Protein AF-A0A5K1E8I4-F1 (afdb_monomer)

Radius of gyration: 18.23 Å; Cα contacts (8 Å, |Δi|>4): 24; chains: 1; bounding box: 30×31×50 Å

Mean predicted aligned error: 6.37 Å

Structure (mmCIF, N/CA/C/O backbone):
data_AF-A0A5K1E8I4-F1
#
_entry.id   AF-A0A5K1E8I4-F1
#
loop_
_atom_site.group_PDB
_atom_site.id
_atom_site.type_symbol
_atom_site.label_atom_id
_atom_site.label_alt_id
_atom_site.label_comp_id
_atom_site.label_asym_id
_atom_site.label_entity_id
_atom_site.label_seq_id
_atom_site.pdbx_PDB_ins_code
_atom_site.Cartn_x
_atom_site.Cartn_y
_atom_site.Cartn_z
_atom_site.occupancy
_atom_site.B_iso_or_equiv
_atom_site.auth_seq_id
_atom_site.auth_comp_id
_atom_site.auth_asym_id
_atom_site.auth_atom_id
_atom_site.pdbx_PDB_model_num
ATOM 1 N N . ILE A 1 1 ? 2.021 -8.718 4.603 1.00 79.75 1 ILE A N 1
ATOM 2 C CA . ILE A 1 1 ? 2.502 -7.791 3.555 1.00 79.75 1 ILE A CA 1
ATOM 3 C C . ILE A 1 1 ? 3.038 -8.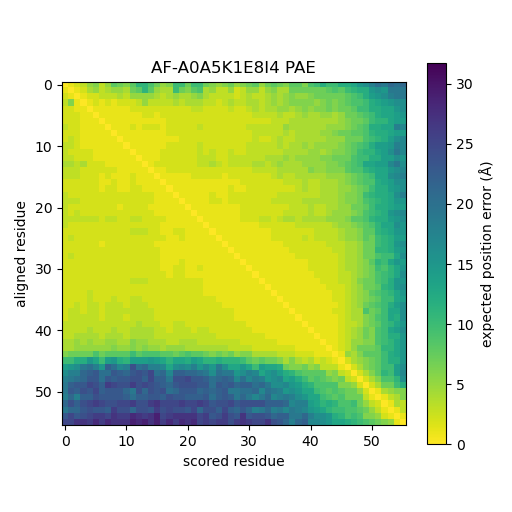668 2.436 1.00 79.75 1 ILE A C 1
ATOM 5 O O . ILE A 1 1 ? 3.817 -9.557 2.773 1.00 79.75 1 ILE A O 1
ATOM 9 N N . PRO A 1 2 ? 2.561 -8.521 1.189 1.00 83.12 2 PRO A N 1
ATOM 10 C CA . PRO A 1 2 ? 3.080 -9.294 0.061 1.00 83.12 2 PRO A CA 1
ATOM 11 C C . PRO A 1 2 ? 4.584 -9.034 -0.113 1.00 83.12 2 PRO A C 1
ATOM 13 O O . PRO A 1 2 ? 5.055 -7.925 0.131 1.00 83.12 2 PRO A O 1
ATOM 16 N N . LEU A 1 3 ? 5.339 -10.071 -0.474 1.00 90.44 3 LEU A N 1
ATOM 17 C CA . LEU A 1 3 ? 6.788 -10.007 -0.678 1.00 90.44 3 LEU A CA 1
ATOM 18 C C . LEU A 1 3 ? 7.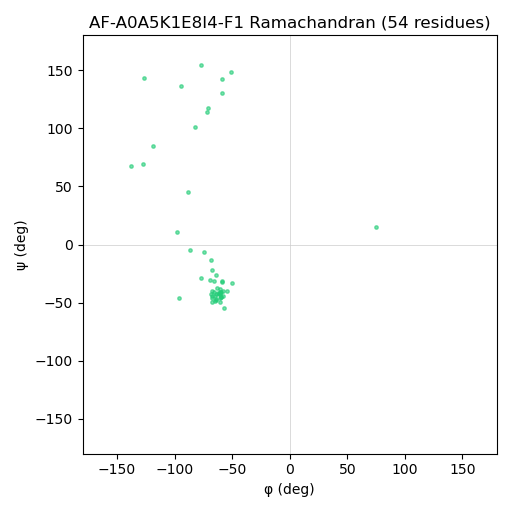090 -10.374 -2.127 1.00 90.44 3 LEU A C 1
ATOM 20 O O . LEU A 1 3 ? 7.366 -11.525 -2.450 1.00 90.44 3 LEU A O 1
ATOM 24 N N . GLU A 1 4 ? 7.000 -9.375 -2.994 1.00 93.38 4 GLU A N 1
ATOM 25 C CA . GLU A 1 4 ? 7.148 -9.529 -4.438 1.00 93.38 4 GLU A CA 1
ATOM 26 C C . GLU A 1 4 ? 8.212 -8.562 -4.957 1.00 93.38 4 GLU A C 1
ATOM 28 O O . GLU A 1 4 ? 8.320 -7.428 -4.483 1.00 93.38 4 GLU A O 1
ATOM 33 N N . LEU A 1 5 ? 8.998 -9.007 -5.941 1.00 95.12 5 LEU A N 1
ATOM 34 C CA . LEU A 1 5 ? 10.087 -8.220 -6.537 1.00 95.12 5 LEU A CA 1
ATOM 35 C C . LEU A 1 5 ? 9.606 -6.860 -7.054 1.00 95.12 5 LEU A C 1
ATOM 37 O O . LEU A 1 5 ? 10.273 -5.850 -6.836 1.00 95.12 5 LEU A O 1
ATOM 41 N N . GLU A 1 6 ? 8.420 -6.826 -7.663 1.00 94.44 6 GLU A N 1
ATOM 42 C CA . GLU A 1 6 ? 7.820 -5.606 -8.205 1.00 94.44 6 GLU A CA 1
ATOM 43 C C . GLU A 1 6 ? 7.615 -4.525 -7.145 1.00 94.44 6 GLU A C 1
ATOM 45 O O . GLU A 1 6 ? 7.766 -3.346 -7.446 1.00 94.44 6 GLU A O 1
ATOM 50 N N . ILE A 1 7 ? 7.350 -4.892 -5.888 1.00 95.38 7 ILE A N 1
ATOM 51 C CA . ILE A 1 7 ? 7.189 -3.926 -4.792 1.00 95.38 7 ILE A CA 1
ATOM 52 C C . ILE A 1 7 ? 8.500 -3.175 -4.557 1.00 95.38 7 ILE A C 1
ATOM 54 O O . ILE A 1 7 ? 8.501 -1.951 -4.443 1.00 95.38 7 ILE A O 1
ATOM 58 N N . ARG A 1 8 ? 9.624 -3.902 -4.500 1.00 95.44 8 ARG A N 1
ATOM 59 C CA . ARG A 1 8 ? 10.953 -3.310 -4.321 1.00 95.44 8 ARG A CA 1
ATOM 60 C C . ARG A 1 8 ? 11.344 -2.495 -5.549 1.00 95.44 8 ARG A C 1
ATOM 62 O O . ARG A 1 8 ? 11.684 -1.330 -5.395 1.00 95.44 8 ARG A O 1
ATOM 69 N N . ARG A 1 9 ? 11.210 -3.071 -6.748 1.00 96.81 9 ARG A N 1
ATOM 70 C CA . ARG A 1 9 ? 11.586 -2.412 -8.006 1.00 96.81 9 ARG A CA 1
ATOM 71 C C . ARG A 1 9 ? 10.854 -1.082 -8.191 1.00 96.81 9 ARG A C 1
ATOM 73 O O . ARG A 1 9 ? 11.491 -0.044 -8.309 1.00 96.81 9 ARG A O 1
ATOM 80 N N . THR A 1 10 ? 9.524 -1.105 -8.124 1.00 96.31 10 THR A N 1
ATOM 81 C CA . THR A 1 10 ? 8.689 0.092 -8.309 1.00 96.31 10 THR A CA 1
ATOM 82 C C . THR A 1 10 ? 8.896 1.132 -7.203 1.00 96.31 10 THR A C 1
ATOM 84 O O . THR A 1 10 ? 8.823 2.333 -7.456 1.00 96.31 10 THR A O 1
ATOM 87 N N . SER A 1 11 ? 9.206 0.698 -5.976 1.00 95.19 11 SER A N 1
ATOM 88 C CA . SER A 1 11 ? 9.595 1.601 -4.888 1.00 95.19 11 SER A CA 1
ATOM 89 C C . SER A 1 11 ? 10.948 2.268 -5.144 1.00 95.19 11 SER A C 1
ATOM 91 O O . SER A 1 11 ? 11.073 3.467 -4.907 1.00 95.19 11 SER A O 1
ATOM 93 N N . ASP A 1 12 ? 11.950 1.515 -5.596 1.00 97.12 12 ASP A N 1
ATOM 94 C CA . ASP A 1 12 ? 13.296 2.031 -5.866 1.00 97.12 12 ASP A CA 1
ATOM 95 C C . ASP A 1 12 ? 13.296 2.976 -7.087 1.00 97.12 12 ASP A C 1
ATOM 97 O O . ASP A 1 12 ? 14.043 3.949 -7.122 1.00 97.12 12 ASP A O 1
ATOM 101 N N . GLU A 1 13 ? 12.395 2.746 -8.047 1.00 97.81 13 GLU A N 1
ATOM 102 C CA . GLU A 1 13 ? 12.119 3.628 -9.192 1.00 97.81 13 GLU A CA 1
ATOM 103 C C . GLU A 1 13 ? 11.326 4.897 -8.813 1.00 97.81 13 GLU A C 1
ATOM 105 O O . GLU A 1 13 ? 11.111 5.770 -9.654 1.00 97.81 13 GLU A O 1
ATOM 110 N N . GLY A 1 14 ? 10.862 5.020 -7.563 1.00 97.31 14 GLY A N 1
ATOM 111 C CA . GLY A 1 14 ? 10.067 6.162 -7.102 1.00 97.31 14 GLY A CA 1
ATOM 112 C C . GLY A 1 14 ? 8.610 6.162 -7.584 1.00 97.31 14 GLY A C 1
ATOM 113 O O . GLY A 1 14 ? 7.933 7.183 -7.473 1.00 97.31 14 GLY A O 1
ATOM 114 N N . SER A 1 15 ? 8.103 5.032 -8.083 1.00 97.12 15 SER A N 1
ATOM 115 C CA . SER A 1 15 ? 6.724 4.865 -8.563 1.00 97.12 15 SER A CA 1
ATOM 116 C C . SER A 1 15 ? 6.048 3.658 -7.898 1.00 97.12 15 SER A C 1
ATOM 118 O O . SER A 1 15 ? 5.808 2.648 -8.559 1.00 97.12 15 SER A O 1
ATOM 120 N N . PRO A 1 16 ? 5.743 3.720 -6.585 1.00 95.88 16 PRO A N 1
ATOM 121 C CA . PRO A 1 16 ? 5.311 2.564 -5.795 1.00 95.88 16 PRO A CA 1
ATOM 122 C C . PRO A 1 16 ? 4.161 1.779 -6.434 1.00 95.88 16 PRO A C 1
ATOM 124 O O . PRO A 1 16 ? 3.282 2.374 -7.055 1.00 95.88 16 PRO A O 1
ATOM 127 N N . ILE A 1 17 ? 4.110 0.462 -6.207 1.00 96.25 17 ILE A N 1
ATOM 128 C CA . ILE A 1 17 ? 3.136 -0.455 -6.836 1.00 96.25 17 ILE A CA 1
ATOM 129 C C . ILE A 1 17 ? 1.665 -0.002 -6.736 1.00 96.25 17 ILE A C 1
ATOM 131 O O . ILE A 1 17 ? 0.888 -0.198 -7.666 1.00 9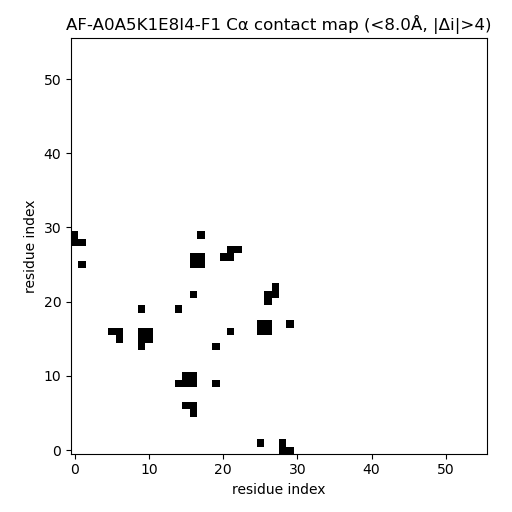6.25 17 ILE A O 1
ATOM 135 N N . VAL A 1 18 ? 1.290 0.671 -5.643 1.00 96.25 18 VAL A N 1
ATOM 136 C CA . VAL A 1 18 ? -0.063 1.220 -5.426 1.00 96.25 18 VAL A CA 1
ATOM 137 C C . VAL A 1 18 ? -0.425 2.365 -6.378 1.00 96.25 18 VAL A C 1
ATOM 139 O O . VA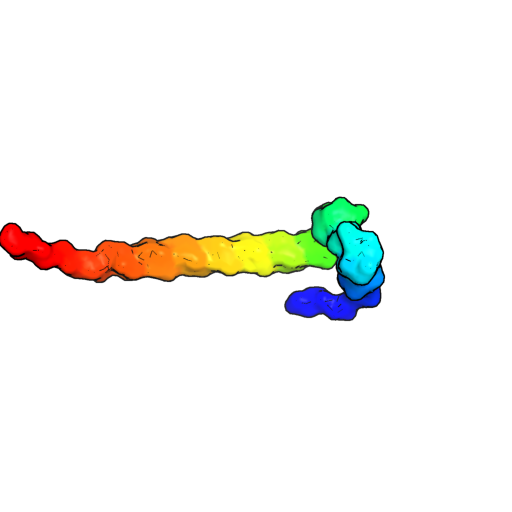L A 1 18 ? -1.604 2.621 -6.599 1.00 96.25 18 VAL A O 1
ATOM 142 N N . ILE A 1 19 ? 0.576 3.033 -6.953 1.00 96.88 19 ILE A N 1
ATOM 143 C CA . ILE A 1 19 ?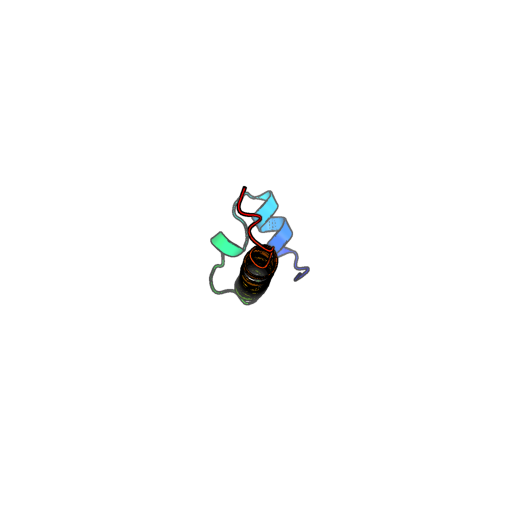 0.433 4.084 -7.965 1.00 96.88 19 ILE A CA 1
ATOM 144 C C . ILE A 1 19 ? 0.599 3.502 -9.371 1.00 96.88 19 ILE A C 1
ATOM 146 O O . ILE A 1 19 ? -0.201 3.800 -10.254 1.00 96.88 19 ILE A O 1
ATOM 150 N N . SER A 1 20 ? 1.619 2.668 -9.585 1.00 96.81 20 SER A N 1
ATOM 151 C CA . SER A 1 20 ? 1.957 2.129 -10.909 1.00 96.81 20 SER A CA 1
ATOM 152 C C . SER A 1 20 ? 1.043 0.988 -11.371 1.00 96.81 20 SER A C 1
ATOM 154 O O . SER A 1 20 ? 0.811 0.842 -12.569 1.00 96.81 20 SER A O 1
ATOM 156 N N . ALA A 1 21 ? 0.476 0.209 -10.447 1.00 96.88 21 ALA A N 1
ATOM 157 C CA . ALA A 1 21 ? -0.455 -0.884 -10.729 1.00 96.88 21 ALA A CA 1
ATOM 158 C C . ALA A 1 21 ? -1.635 -0.880 -9.732 1.00 96.88 21 ALA A C 1
ATOM 160 O O . ALA A 1 21 ? -1.768 -1.803 -8.916 1.00 96.88 21 ALA A O 1
ATOM 161 N N . PRO A 1 22 ? -2.522 0.133 -9.776 1.00 96.81 22 PRO A N 1
ATOM 162 C CA . PRO A 1 22 ? -3.551 0.346 -8.751 1.00 96.81 22 PRO A CA 1
ATOM 163 C C . PRO A 1 22 ? -4.582 -0.789 -8.661 1.00 96.81 22 PRO A C 1
ATOM 165 O O . PRO A 1 22 ? -5.132 -1.029 -7.591 1.00 96.81 22 PRO A O 1
ATOM 168 N N . ASN A 1 23 ? -4.798 -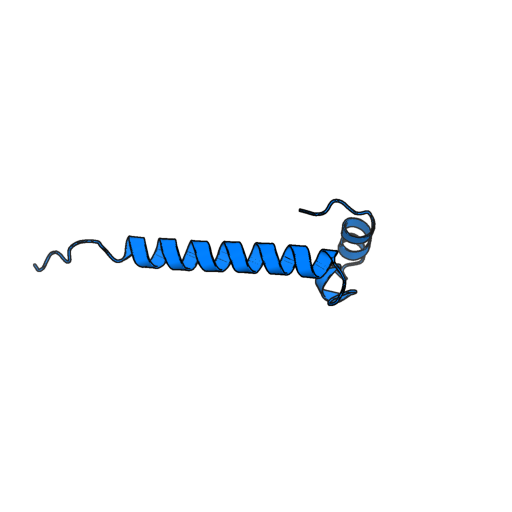1.523 -9.757 1.00 97.12 23 ASN A N 1
ATOM 169 C CA . ASN A 1 23 ? -5.761 -2.627 -9.842 1.00 97.12 23 ASN A CA 1
ATOM 170 C C . ASN A 1 23 ? -5.116 -4.016 -9.659 1.00 97.12 23 ASN A C 1
ATOM 172 O O . ASN A 1 23 ? -5.736 -5.028 -9.974 1.00 97.12 23 ASN A O 1
ATOM 176 N N . SER A 1 24 ? -3.851 -4.084 -9.228 1.00 96.00 24 SER A N 1
ATOM 177 C CA . SER A 1 24 ? -3.187 -5.362 -8.949 1.00 96.00 24 SER A CA 1
ATOM 178 C C . SER A 1 24 ? -3.637 -5.954 -7.610 1.00 96.00 24 SER A C 1
ATOM 180 O O . SER A 1 24 ? -3.981 -5.223 -6.680 1.00 96.00 24 SER A O 1
ATOM 182 N N . ALA A 1 25 ? -3.539 -7.280 -7.477 1.00 95.50 25 ALA A N 1
ATOM 183 C CA . ALA A 1 25 ? -3.812 -7.975 -6.216 1.00 95.50 25 ALA A CA 1
ATOM 184 C C . ALA A 1 25 ? -2.908 -7.485 -5.063 1.00 95.50 25 ALA A C 1
ATOM 186 O O . ALA A 1 25 ? -3.327 -7.437 -3.908 1.00 95.50 25 ALA A O 1
ATOM 187 N N . VAL A 1 26 ? -1.675 -7.066 -5.373 1.00 96.06 26 VAL A N 1
ATOM 188 C CA . VAL A 1 26 ? -0.741 -6.470 -4.405 1.00 96.06 26 VAL A CA 1
ATOM 189 C C . VAL A 1 26 ? -1.266 -5.138 -3.883 1.00 96.06 26 VAL A C 1
ATOM 191 O O . VAL A 1 26 ? -1.298 -4.919 -2.671 1.00 96.06 26 VAL A O 1
ATOM 194 N N . SER A 1 27 ? -1.691 -4.253 -4.785 1.00 96.56 27 SER A N 1
ATOM 195 C CA . SER A 1 27 ? -2.254 -2.952 -4.422 1.00 96.56 27 SER A CA 1
ATOM 196 C C . SER A 1 27 ? -3.526 -3.104 -3.595 1.00 96.56 27 SER A C 1
ATOM 198 O O . SER A 1 27 ? -3.679 -2.429 -2.576 1.00 96.56 27 SER A O 1
ATOM 200 N N . GLU A 1 28 ? -4.393 -4.048 -3.962 1.00 96.56 28 GLU A N 1
ATOM 201 C CA . GLU A 1 28 ? -5.576 -4.398 -3.175 1.00 96.56 28 GLU A CA 1
ATOM 202 C C . GLU A 1 28 ? -5.198 -4.884 -1.767 1.00 96.56 28 GLU A C 1
ATOM 204 O O . GLU A 1 28 ? -5.732 -4.382 -0.777 1.00 96.56 28 GLU A O 1
ATOM 209 N N . ALA A 1 29 ? -4.200 -5.764 -1.639 1.00 96.50 29 ALA A N 1
ATOM 210 C CA . ALA A 1 29 ? -3.735 -6.241 -0.339 1.00 96.50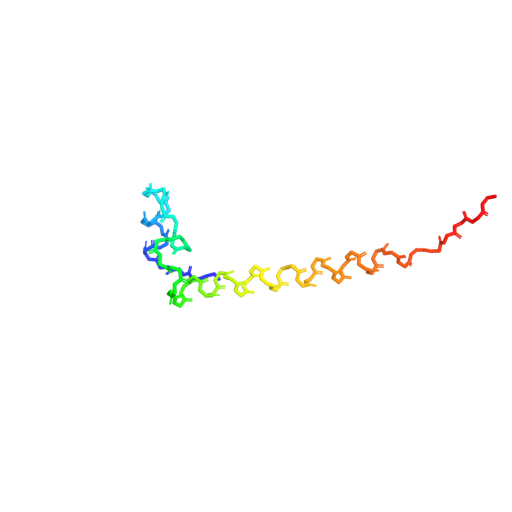 29 ALA A CA 1
ATOM 211 C C . ALA A 1 29 ? -3.209 -5.106 0.564 1.00 96.50 29 ALA A C 1
ATOM 213 O O . ALA A 1 29 ? -3.454 -5.113 1.775 1.00 96.50 29 ALA A O 1
ATOM 214 N N . TYR A 1 30 ? -2.507 -4.112 0.008 1.00 96.50 30 TYR A N 1
ATOM 215 C CA . TYR A 1 30 ? -2.093 -2.925 0.765 1.00 96.50 30 TYR A CA 1
ATOM 216 C C . TYR A 1 30 ? -3.284 -2.044 1.167 1.00 96.50 30 TYR A C 1
ATOM 218 O O . TYR A 1 30 ? -3.350 -1.609 2.322 1.00 96.50 30 TYR A O 1
ATOM 226 N N . ASN A 1 31 ? -4.245 -1.830 0.264 1.00 96.19 31 ASN A N 1
ATOM 227 C CA . ASN A 1 31 ? -5.473 -1.080 0.550 1.00 96.19 31 ASN A CA 1
ATOM 228 C C . ASN A 1 31 ? -6.288 -1.729 1.677 1.00 96.19 31 ASN A C 1
ATOM 230 O O . ASN A 1 31 ? -6.759 -1.046 2.591 1.00 96.19 31 ASN A O 1
ATOM 234 N N . ASP A 1 32 ? -6.384 -3.054 1.678 1.00 97.31 32 ASP A N 1
ATOM 235 C CA . ASP A 1 32 ? -7.040 -3.825 2.729 1.00 97.31 32 ASP A CA 1
ATOM 236 C C . ASP A 1 32 ? -6.380 -3.638 4.094 1.00 97.31 32 ASP A C 1
ATOM 238 O O . ASP A 1 32 ? -7.059 -3.479 5.117 1.00 97.31 32 ASP A O 1
ATOM 242 N N . ILE A 1 33 ? -5.047 -3.647 4.131 1.00 96.88 33 ILE A N 1
ATOM 243 C CA . ILE A 1 33 ? -4.281 -3.407 5.355 1.00 96.88 33 ILE A CA 1
ATOM 244 C C . ILE A 1 33 ? -4.531 -1.982 5.856 1.00 96.88 33 ILE A C 1
ATOM 246 O O . ILE A 1 33 ? -4.861 -1.808 7.032 1.00 96.88 33 ILE A O 1
ATOM 250 N N . ALA A 1 34 ? -4.458 -0.981 4.976 1.00 97.06 34 ALA A N 1
ATOM 251 C CA . ALA A 1 34 ? -4.739 0.410 5.321 1.00 97.06 34 ALA A CA 1
ATOM 252 C C . ALA A 1 34 ? -6.166 0.583 5.878 1.00 97.06 34 ALA A C 1
ATOM 254 O O . ALA A 1 34 ? -6.356 1.195 6.932 1.00 97.06 34 ALA A O 1
ATOM 255 N N . SER A 1 35 ? -7.164 -0.038 5.240 1.00 98.12 35 SER A N 1
ATOM 256 C CA . SER A 1 35 ? -8.564 -0.031 5.688 1.00 98.12 35 SER A CA 1
ATOM 257 C C . SER A 1 35 ? -8.727 -0.643 7.083 1.00 98.12 35 SER A C 1
ATOM 259 O O . SER A 1 35 ? -9.393 -0.073 7.953 1.00 98.12 35 SER A O 1
ATOM 261 N N . LYS A 1 36 ? -8.080 -1.786 7.348 1.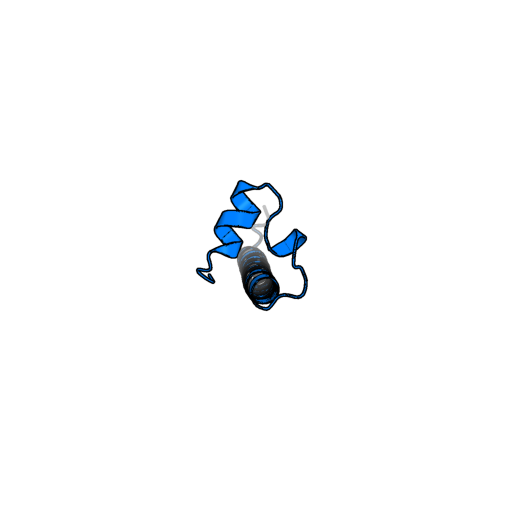00 98.06 36 LYS A N 1
ATOM 262 C CA . LYS A 1 36 ? -8.098 -2.445 8.666 1.00 98.06 36 LYS A CA 1
ATOM 263 C C . LYS A 1 36 ? -7.437 -1.585 9.745 1.00 98.06 36 LYS A C 1
ATOM 265 O O . LYS A 1 36 ? -7.987 -1.480 10.845 1.00 98.06 36 LYS A O 1
ATOM 270 N N . ILE A 1 37 ? -6.304 -0.950 9.435 1.00 97.88 37 ILE A N 1
ATOM 271 C CA . ILE A 1 37 ? -5.615 -0.025 10.346 1.00 97.88 37 ILE A CA 1
ATOM 272 C C . ILE A 1 37 ? -6.533 1.149 1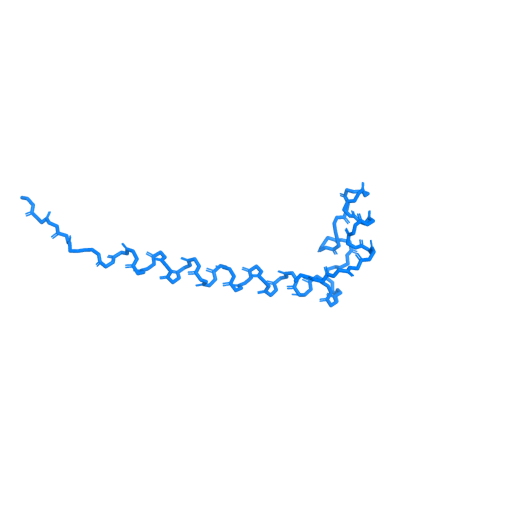0.686 1.00 97.88 37 ILE A C 1
ATOM 274 O O . ILE A 1 37 ? -6.759 1.412 11.867 1.00 97.88 37 ILE A O 1
ATOM 278 N N . MET A 1 38 ? -7.140 1.793 9.685 1.00 97.94 38 MET A N 1
ATOM 279 C CA . MET A 1 38 ? -8.039 2.923 9.923 1.00 97.94 38 MET A CA 1
ATOM 280 C C . MET A 1 38 ? -9.247 2.542 10.780 1.00 97.94 38 MET A C 1
ATOM 282 O O . MET A 1 38 ? -9.549 3.216 11.766 1.00 97.94 38 MET A O 1
ATOM 286 N N . LYS A 1 39 ? -9.897 1.412 10.476 1.00 97.56 39 LYS A N 1
ATOM 287 C CA . LYS A 1 39 ? -11.007 0.891 11.290 1.00 97.56 39 LYS A CA 1
ATOM 288 C C . LYS A 1 39 ? -10.585 0.652 12.742 1.00 97.56 39 LYS A C 1
ATOM 290 O O . LYS A 1 39 ? -11.357 0.935 13.657 1.00 97.56 39 LYS A O 1
ATOM 295 N N . ARG A 1 40 ? -9.373 0.134 12.977 1.00 96.56 40 ARG A N 1
ATOM 296 C CA . ARG A 1 40 ? -8.844 -0.083 14.332 1.00 96.56 40 ARG A CA 1
ATOM 297 C C . ARG A 1 40 ? -8.585 1.236 15.055 1.00 96.56 40 ARG A C 1
ATOM 299 O O . ARG A 1 40 ? -9.002 1.369 16.201 1.00 96.56 40 ARG A O 1
ATOM 306 N N . LEU A 1 41 ? -7.948 2.201 14.396 1.00 95.94 41 LEU A N 1
ATOM 307 C CA . LEU A 1 41 ? -7.666 3.516 14.977 1.00 95.94 41 LEU A CA 1
ATOM 308 C C . LEU A 1 41 ? -8.952 4.255 15.357 1.00 95.94 41 LEU A C 1
ATOM 310 O O . LEU A 1 41 ? -9.047 4.774 16.463 1.00 95.94 41 LEU A O 1
ATOM 314 N N . GLN A 1 42 ? -9.979 4.215 14.506 1.00 94.44 42 GLN A N 1
ATOM 315 C CA . GLN A 1 42 ? -11.289 4.796 14.818 1.00 94.44 42 GLN A CA 1
ATOM 316 C C . GLN A 1 42 ? -11.939 4.150 16.050 1.00 94.44 42 GLN A C 1
ATOM 318 O O . GLN A 1 42 ? -12.513 4.849 16.881 1.00 94.44 42 GLN A O 1
ATOM 323 N N . LYS A 1 43 ? -11.847 2.821 16.193 1.00 92.75 43 LYS A N 1
ATOM 324 C CA . LYS A 1 43 ? -12.363 2.114 17.377 1.00 92.75 43 LYS A CA 1
ATOM 325 C C . LYS A 1 43 ? -11.611 2.507 18.649 1.00 92.75 43 LYS A C 1
ATOM 327 O O . LYS A 1 43 ? -12.250 2.767 19.661 1.00 92.75 43 LYS A O 1
ATOM 332 N N . LEU A 1 44 ? -10.280 2.576 18.588 1.00 92.06 44 LEU A N 1
ATOM 333 C CA . LEU A 1 44 ? -9.447 2.973 19.728 1.00 92.06 44 LEU A CA 1
ATOM 334 C C . LEU A 1 44 ? -9.682 4.436 20.125 1.00 92.06 44 LEU A C 1
ATOM 336 O O . LEU A 1 44 ? -9.806 4.726 21.308 1.00 92.06 44 LEU A O 1
ATOM 340 N N . GLY A 1 45 ? -9.825 5.338 19.150 1.00 87.06 45 GLY A N 1
ATOM 341 C CA . GLY A 1 45 ? -10.160 6.739 19.405 1.00 87.06 45 GLY A CA 1
ATOM 342 C C . GLY A 1 45 ? -11.506 6.904 20.114 1.00 87.06 45 GLY A C 1
ATOM 343 O O . GLY A 1 45 ? -11.597 7.661 21.071 1.00 87.06 45 GLY A O 1
ATOM 344 N N . LYS A 1 46 ? -12.534 6.143 19.710 1.00 80.25 46 LYS A N 1
ATOM 345 C CA . LYS A 1 46 ? -13.846 6.142 20.384 1.00 80.25 46 LYS A CA 1
ATOM 346 C C . LYS A 1 46 ? -13.797 5.538 21.790 1.00 80.25 46 LYS A C 1
ATOM 348 O O . LYS A 1 46 ? -14.443 6.059 22.689 1.00 80.25 46 LYS A O 1
ATOM 353 N N . ALA A 1 47 ? -13.037 4.460 21.990 1.00 69.50 47 ALA A N 1
ATOM 354 C CA . ALA A 1 47 ? -12.852 3.864 23.315 1.00 69.50 47 ALA A CA 1
ATOM 355 C C . ALA A 1 47 ? -12.145 4.834 24.277 1.00 69.50 47 ALA A C 1
ATOM 357 O O . ALA A 1 47 ? -12.529 4.939 25.437 1.00 69.50 47 ALA A O 1
ATOM 358 N N . ASN A 1 48 ? -11.178 5.604 23.768 1.00 61.59 48 ASN A N 1
ATOM 359 C CA . ASN A 1 48 ? -10.493 6.635 24.538 1.00 61.59 48 ASN A CA 1
ATOM 360 C C . ASN A 1 48 ? -11.380 7.833 24.898 1.00 61.59 48 ASN A C 1
ATOM 362 O O . ASN A 1 48 ? -10.962 8.588 25.755 1.00 61.59 48 ASN A O 1
ATOM 366 N N . GLN A 1 49 ? -12.569 8.012 24.307 1.00 60.25 49 GLN A N 1
ATOM 367 C CA . GLN A 1 49 ? -13.514 9.076 24.687 1.00 60.25 49 GLN A CA 1
ATOM 368 C C . GLN A 1 49 ? -14.448 8.686 25.847 1.00 60.25 49 GLN A C 1
ATOM 370 O O . GLN A 1 49 ? -15.214 9.522 26.317 1.00 60.25 49 GLN A O 1
ATOM 375 N N . MET A 1 50 ? -14.395 7.439 26.331 1.00 61.28 50 MET A N 1
ATOM 376 C CA . MET A 1 50 ? -15.174 6.971 27.488 1.00 61.28 50 MET A CA 1
ATOM 377 C C . MET A 1 50 ? -14.441 7.213 28.818 1.00 61.28 50 MET A C 1
ATOM 379 O O . MET A 1 50 ? -14.364 6.327 29.667 1.00 61.28 50 MET A O 1
ATOM 383 N N . HIS A 1 51 ? -13.868 8.399 29.005 1.00 67.12 51 HIS A N 1
ATOM 384 C CA . HIS A 1 51 ? -13.384 8.849 30.311 1.00 67.12 51 HIS A CA 1
ATOM 385 C C . HIS A 1 51 ? -14.476 9.689 30.994 1.00 67.12 51 HIS A C 1
ATOM 387 O O . HIS A 1 51 ? -15.092 10.517 30.316 1.00 67.12 51 HIS A O 1
ATOM 393 N N . PRO A 1 52 ? -14.738 9.498 32.304 1.00 72.62 52 PRO A N 1
ATOM 394 C CA . PRO A 1 52 ? -15.686 10.336 33.026 1.00 72.62 52 PRO A CA 1
ATOM 395 C C . PRO A 1 52 ? -15.247 11.799 32.950 1.00 72.62 52 PRO A C 1
ATOM 397 O O . PRO A 1 52 ? -14.088 12.121 33.215 1.00 72.62 52 PRO A O 1
ATOM 400 N N . GLU A 1 53 ? -16.173 12.679 32.590 1.00 74.69 53 GLU A N 1
ATOM 401 C CA . GLU A 1 53 ? -15.964 14.120 32.658 1.00 74.69 53 GLU A CA 1
ATOM 402 C C . GLU A 1 53 ? -15.980 14.524 34.140 1.00 74.69 53 GLU A C 1
ATOM 404 O O . GLU A 1 53 ? -16.986 14.349 34.830 1.00 74.69 53 GLU A O 1
ATOM 409 N N . ILE A 1 54 ? -14.842 14.989 34.667 1.00 78.56 54 ILE A N 1
ATOM 410 C CA . ILE A 1 54 ? -14.783 15.538 36.025 1.00 78.56 54 ILE A CA 1
ATOM 411 C C . ILE A 1 54 ? -15.263 16.984 35.926 1.00 78.56 54 ILE A C 1
ATOM 413 O O . ILE A 1 54 ? -14.516 17.857 35.487 1.00 78.56 54 ILE A O 1
ATOM 417 N N . LEU A 1 55 ? -16.520 17.222 36.301 1.00 71.88 55 LEU A N 1
ATOM 418 C CA . LEU A 1 55 ? -17.053 18.572 36.455 1.00 71.88 55 LEU A CA 1
ATOM 419 C C . LEU A 1 55 ? -16.403 19.205 37.700 1.00 71.88 55 LEU A C 1
ATOM 421 O O . LEU A 1 55 ? -16.563 18.672 38.801 1.00 71.88 55 LEU A O 1
ATOM 425 N N . LEU A 1 56 ? -15.644 20.288 37.511 1.00 68.81 56 LEU A N 1
ATOM 426 C CA . LEU A 1 56 ? -15.107 21.133 38.588 1.00 68.81 56 LEU A CA 1
ATOM 427 C C . LEU A 1 56 ? -16.089 22.251 38.944 1.00 68.81 56 LEU A C 1
ATOM 429 O O . LEU A 1 56 ? -16.711 22.799 38.005 1.00 68.81 56 LEU A O 1
#

Organism: NCBI:txid210225

Secondary structure (DSSP, 8-state):
----HHHHHHHHTT--HHHHSTTSHHHHHHHHHHHHHHHHHHHHHHHTT-S-----

Foldseek 3Di:
DDDDPQQVVCVVVVRGCCRVPVPDPVVVVVVVVVVVVVVVVVVVVVVVVPDDDPDD

pLDDT: mean 90.24, std 11.05, range [60.25, 98.12]

Solvent-accessible surface area (backbone atoms only — not comparable to full-atom values): 3435 Å² total; per-residue (Å²): 130,92,90,52,71,61,51,55,53,25,44,76,72,74,44,39,40,60,74,71,39,56,88,36,74,64,27,47,54,52,50,52,50,53,52,52,50,51,56,48,50,55,51,53,56,55,60,69,63,74,61,86,82,81,85,128

Sequence (56 aa):
IPLELEIRRTSDEGSPIVISAPNSAVSEAYNDIASKIMKRLQKLGKANQMHPEILL

InterPro domains:
  IPR027417 P-loop containing nucleoside triphosphate hydrolase [G3DSA:3.40.50.300] (1-54)